Protein AF-A0A2J6PZ88-F1 (afdb_monomer_lite)

pLDDT: mean 83.26, std 10.57, range [48.91, 95.25]

Structure (mmCIF, N/CA/C/O backbone):
data_AF-A0A2J6PZ88-F1
#
_entry.id   AF-A0A2J6PZ88-F1
#
loop_
_atom_site.group_PDB
_atom_site.id
_atom_site.type_symbol
_atom_site.label_atom_id
_atom_site.label_alt_id
_atom_site.label_comp_id
_atom_site.label_asym_id
_atom_site.label_entity_id
_atom_site.label_seq_id
_atom_site.pdbx_PDB_ins_code
_atom_site.Cartn_x
_atom_site.Cartn_y
_atom_site.Cartn_z
_atom_site.occupancy
_atom_site.B_iso_or_equiv
_atom_site.auth_seq_id
_atom_site.auth_comp_id
_atom_site.auth_asym_id
_atom_site.auth_atom_id
_atom_site.pdbx_PDB_model_num
ATOM 1 N N . MET A 1 1 ? -0.403 0.196 -19.670 1.00 48.91 1 MET A N 1
ATOM 2 C CA . MET A 1 1 ? -0.946 1.441 -19.095 1.00 48.91 1 MET A CA 1
ATOM 3 C C . MET A 1 1 ? -2.065 1.059 -18.144 1.00 48.91 1 MET A C 1
ATOM 5 O O . MET A 1 1 ? -3.106 0.612 -18.608 1.00 48.91 1 MET A O 1
ATOM 9 N N . LEU A 1 2 ? -1.849 1.175 -16.835 1.00 54.94 2 LEU A N 1
ATOM 10 C CA . LEU A 1 2 ? -2.964 1.182 -15.885 1.00 54.94 2 LEU A CA 1
ATOM 11 C C . LEU A 1 2 ? -3.519 2.606 -15.798 1.00 54.94 2 LEU A C 1
ATOM 13 O O . LEU A 1 2 ? -2.727 3.541 -15.636 1.00 54.94 2 LEU A O 1
ATOM 17 N N . PRO A 1 3 ? -4.843 2.808 -15.878 1.00 62.47 3 PRO A N 1
ATOM 18 C CA . PRO A 1 3 ? -5.421 4.119 -15.652 1.00 62.47 3 PRO A CA 1
ATOM 19 C C . PRO A 1 3 ? -5.170 4.548 -14.203 1.00 62.47 3 PRO A C 1
ATOM 21 O O . PRO A 1 3 ? -5.375 3.771 -13.271 1.00 62.47 3 PRO A O 1
ATOM 24 N N . ARG A 1 4 ? -4.789 5.815 -14.002 1.00 66.88 4 ARG A N 1
ATOM 25 C CA . ARG A 1 4 ? -4.600 6.442 -12.677 1.00 66.88 4 ARG A CA 1
ATOM 26 C C . ARG A 1 4 ? -5.771 6.205 -11.705 1.00 66.88 4 ARG A C 1
ATOM 28 O O . ARG A 1 4 ? -5.559 6.177 -10.500 1.00 66.88 4 ARG A O 1
ATOM 35 N N . GLY A 1 5 ? -6.982 5.970 -12.219 1.00 70.19 5 GLY A N 1
ATOM 36 C CA . GLY A 1 5 ? -8.155 5.621 -11.413 1.00 70.19 5 GLY A CA 1
ATOM 37 C C . GLY A 1 5 ? -8.017 4.317 -10.614 1.00 70.19 5 GLY A C 1
ATOM 38 O O . GLY A 1 5 ? -8.520 4.248 -9.500 1.00 70.19 5 GLY A O 1
ATOM 39 N N . CYS A 1 6 ? -7.288 3.313 -11.117 1.00 82.56 6 CYS A N 1
ATOM 40 C CA . CYS A 1 6 ? -7.048 2.074 -10.367 1.00 82.56 6 CYS A CA 1
ATOM 41 C C . CYS A 1 6 ? -6.165 2.320 -9.134 1.00 82.56 6 CYS A C 1
ATOM 43 O O . CYS A 1 6 ? -6.433 1.762 -8.076 1.00 82.56 6 CYS A O 1
ATOM 45 N N . GLN A 1 7 ? -5.165 3.204 -9.244 1.00 85.25 7 GLN A N 1
ATOM 46 C CA . GLN A 1 7 ? -4.293 3.562 -8.119 1.00 85.25 7 GLN A CA 1
ATOM 47 C C . GLN A 1 7 ? -5.072 4.267 -7.002 1.00 85.25 7 GLN A C 1
ATOM 49 O O . GLN A 1 7 ? -4.891 3.921 -5.844 1.00 85.25 7 GLN A O 1
ATOM 54 N N . ALA A 1 8 ? -6.001 5.169 -7.337 1.00 87.94 8 ALA A N 1
ATOM 55 C CA . ALA A 1 8 ? -6.827 5.844 -6.331 1.00 87.94 8 ALA A CA 1
ATOM 56 C C . ALA A 1 8 ? -7.740 4.871 -5.554 1.00 87.94 8 ALA A C 1
ATOM 58 O O . ALA A 1 8 ? -7.979 5.053 -4.359 1.00 87.94 8 ALA A O 1
ATOM 59 N N . ILE A 1 9 ? -8.240 3.821 -6.218 1.00 90.62 9 ILE A N 1
ATOM 60 C CA . ILE A 1 9 ? -9.008 2.755 -5.555 1.00 90.62 9 ILE A CA 1
ATOM 61 C C . ILE A 1 9 ? -8.096 1.943 -4.623 1.00 90.62 9 ILE A C 1
ATOM 63 O O . ILE A 1 9 ? -8.478 1.697 -3.481 1.00 90.62 9 ILE A O 1
ATOM 67 N N . GLU A 1 10 ? -6.890 1.574 -5.077 1.00 91.31 10 GLU A N 1
ATOM 68 C CA . GLU A 1 10 ? -5.878 0.916 -4.233 1.00 91.31 10 GLU A CA 1
ATOM 69 C C . GLU A 1 10 ? -5.543 1.777 -2.996 1.00 91.31 10 GLU A C 1
ATOM 71 O O . GLU A 1 10 ? -5.552 1.271 -1.874 1.00 91.31 10 GLU A O 1
ATOM 76 N N . ASP A 1 11 ? -5.311 3.082 -3.178 1.00 92.88 11 ASP A N 1
ATOM 77 C CA . ASP A 1 11 ? -5.011 4.030 -2.097 1.00 92.88 11 ASP A CA 1
ATOM 78 C C . ASP A 1 11 ? -6.154 4.108 -1.077 1.00 92.88 11 ASP A C 1
ATOM 80 O O . ASP A 1 11 ? -5.913 4.053 0.127 1.00 92.88 11 ASP A O 1
ATOM 84 N N . SER A 1 12 ? -7.404 4.179 -1.544 1.00 92.94 12 SER A N 1
ATOM 85 C CA . SER A 1 12 ? -8.577 4.264 -0.663 1.00 92.94 12 SER A CA 1
ATOM 86 C C . SER A 1 12 ? -8.694 3.034 0.241 1.00 92.94 12 SER A C 1
ATOM 88 O O . SER A 1 12 ? -8.900 3.169 1.445 1.00 92.94 12 SER A O 1
ATOM 90 N N . VAL A 1 13 ? -8.506 1.836 -0.323 1.00 94.19 13 VAL A N 1
ATOM 91 C CA . VAL A 1 13 ? -8.558 0.577 0.438 1.00 94.19 13 VAL A CA 1
ATOM 92 C C . VAL A 1 13 ? -7.408 0.496 1.440 1.00 94.19 13 VAL A C 1
ATOM 94 O O . VAL A 1 13 ? -7.630 0.162 2.603 1.00 94.19 13 VAL A O 1
ATOM 97 N N . ALA A 1 14 ? -6.183 0.816 1.016 1.00 95.25 14 ALA A N 1
ATOM 98 C CA . ALA A 1 14 ? -5.019 0.784 1.896 1.00 95.25 14 ALA A CA 1
ATOM 99 C C . ALA A 1 14 ? -5.158 1.761 3.071 1.00 95.25 14 ALA A C 1
ATOM 101 O O . ALA A 1 14 ? -4.803 1.419 4.201 1.00 95.25 14 ALA A O 1
ATOM 102 N N . LEU A 1 15 ? -5.695 2.957 2.813 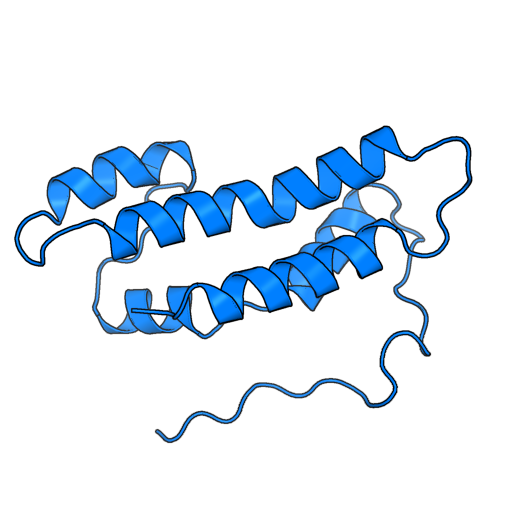1.00 94.88 15 LEU A N 1
ATOM 103 C CA . LEU A 1 15 ? -5.940 3.963 3.839 1.00 94.88 15 LEU A CA 1
ATOM 104 C C . LEU A 1 15 ? -7.014 3.499 4.828 1.00 94.88 15 LEU A C 1
ATOM 106 O O . LEU A 1 15 ? -6.805 3.589 6.033 1.00 94.88 15 LEU A O 1
ATOM 110 N N . GLU A 1 16 ? -8.133 2.951 4.349 1.00 94.31 16 GLU A N 1
ATOM 111 C CA . GLU A 1 16 ? -9.191 2.439 5.228 1.00 94.31 16 GLU A CA 1
ATOM 112 C C . GLU A 1 16 ? -8.670 1.312 6.135 1.00 94.31 16 GLU A C 1
ATOM 114 O O . GLU A 1 16 ? -8.917 1.322 7.343 1.00 94.31 16 GLU A O 1
ATOM 119 N N . ILE A 1 17 ? -7.867 0.389 5.587 1.00 94.94 17 ILE A N 1
ATOM 120 C CA . ILE A 1 17 ? -7.200 -0.660 6.372 1.00 94.94 17 ILE A CA 1
ATOM 121 C C . ILE A 1 17 ? -6.282 -0.042 7.435 1.00 94.94 17 ILE A C 1
ATOM 123 O O . ILE A 1 17 ? -6.357 -0.427 8.602 1.00 94.94 17 ILE A O 1
ATOM 127 N N . ALA A 1 18 ? -5.445 0.931 7.065 1.00 93.44 18 ALA A N 1
ATOM 128 C CA . ALA A 1 18 ? -4.516 1.575 7.993 1.00 93.44 18 ALA A CA 1
ATOM 129 C C . ALA A 1 18 ? -5.234 2.291 9.150 1.00 93.44 18 ALA A C 1
ATOM 131 O O . ALA A 1 18 ? -4.752 2.284 10.281 1.00 93.44 18 ALA A O 1
ATOM 132 N N . LEU A 1 19 ? -6.407 2.869 8.887 1.00 92.44 19 LEU A N 1
ATOM 133 C CA . LEU A 1 19 ? -7.209 3.587 9.880 1.00 92.44 19 LEU A CA 1
ATOM 134 C C . LEU A 1 19 ? -8.166 2.676 10.666 1.00 92.44 19 LEU A C 1
ATOM 136 O O . LEU A 1 19 ? -8.912 3.143 11.530 1.00 92.44 19 LEU A O 1
ATOM 140 N N . THR A 1 20 ? -8.172 1.370 10.394 1.00 93.19 20 THR A N 1
ATOM 141 C CA . THR A 1 20 ? -9.101 0.453 11.054 1.00 93.19 20 THR A CA 1
ATOM 142 C C . THR A 1 20 ? -8.750 0.284 12.534 1.00 93.19 20 THR A C 1
ATOM 144 O O . THR A 1 20 ? -7.616 -0.051 12.877 1.00 93.19 20 THR A O 1
ATOM 147 N N . ASN A 1 21 ? -9.747 0.453 13.411 1.00 87.25 21 ASN A N 1
ATOM 148 C CA . ASN A 1 21 ? -9.602 0.420 14.875 1.00 87.25 21 ASN A CA 1
ATOM 149 C C . ASN A 1 21 ? -8.577 1.437 15.413 1.00 87.25 21 ASN A C 1
ATOM 151 O O . ASN A 1 21 ? -7.930 1.190 16.430 1.00 87.25 21 ASN A O 1
ATOM 155 N N . LEU A 1 22 ? -8.409 2.565 14.716 1.00 84.00 22 LEU A N 1
ATOM 156 C CA . LEU A 1 22 ? -7.474 3.607 15.111 1.00 84.00 22 LEU A CA 1
ATOM 157 C C . LEU A 1 22 ? -7.881 4.253 16.439 1.00 84.00 22 LEU A C 1
ATOM 159 O O . LEU A 1 22 ? -8.981 4.794 16.564 1.00 84.00 22 LEU A O 1
ATOM 163 N N . SER A 1 23 ? -6.963 4.249 17.407 1.00 77.50 23 SER A N 1
ATOM 164 C CA . SER A 1 23 ? -7.071 5.126 18.570 1.00 77.50 23 SER A CA 1
ATOM 165 C C . SER A 1 23 ? -6.821 6.579 18.136 1.00 77.50 23 SER A C 1
ATOM 167 O O . SER A 1 23 ? -5.867 6.823 17.393 1.00 77.50 23 SER A O 1
ATOM 169 N N . PRO A 1 24 ? -7.588 7.570 18.630 1.00 69.38 24 PRO A N 1
ATOM 170 C CA . PRO A 1 24 ? -7.368 8.992 18.337 1.00 69.38 24 PRO A CA 1
ATOM 171 C C . PRO A 1 24 ? -5.953 9.514 18.643 1.00 69.38 24 PRO A C 1
ATOM 173 O O . PRO A 1 24 ? -5.599 10.607 18.211 1.00 69.38 24 PRO A O 1
ATOM 176 N N . THR A 1 25 ? -5.154 8.761 19.399 1.00 62.94 25 THR A N 1
ATOM 177 C CA . THR A 1 25 ? -3.810 9.135 19.855 1.00 62.94 25 THR A CA 1
ATOM 178 C C . THR A 1 25 ? -2.672 8.669 18.941 1.00 62.94 25 THR A C 1
ATOM 180 O O . THR A 1 25 ? -1.537 9.058 19.184 1.00 62.94 25 THR A O 1
ATOM 183 N N . GLU A 1 26 ? -2.934 7.858 17.907 1.00 70.00 26 GLU A N 1
ATOM 184 C CA . GLU A 1 26 ? -1.884 7.203 17.095 1.00 70.00 26 GLU A CA 1
ATOM 185 C C . GLU A 1 26 ? -2.028 7.388 15.561 1.00 70.00 26 GLU A C 1
ATOM 187 O O . GLU A 1 26 ? -1.777 6.446 14.803 1.00 70.00 26 GLU A O 1
ATOM 192 N N . PRO A 1 27 ? -2.445 8.559 15.031 1.00 82.12 27 PRO A N 1
ATOM 193 C CA . PRO A 1 27 ? -2.664 8.697 13.589 1.00 82.12 27 PRO A CA 1
ATOM 194 C C . PRO A 1 27 ? -1.367 8.648 12.766 1.00 82.12 27 PRO A C 1
ATOM 196 O O . PRO A 1 27 ? -1.385 8.195 11.623 1.00 82.12 27 PRO A O 1
ATOM 199 N N . GLU A 1 28 ? -0.241 9.099 13.319 1.00 89.38 28 GLU A N 1
ATOM 200 C CA . GLU A 1 28 ? 0.986 9.320 12.548 1.00 89.38 28 GLU A CA 1
ATOM 201 C C . GLU A 1 28 ? 1.618 8.016 12.04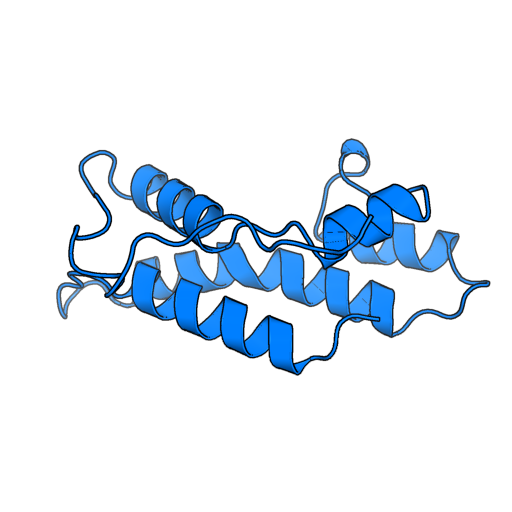2 1.00 89.38 28 GLU A C 1
ATOM 203 O O . GLU A 1 28 ? 1.865 7.880 10.845 1.00 89.38 28 GLU A O 1
ATOM 208 N N . GLU A 1 29 ? 1.798 7.017 12.909 1.00 89.12 29 GLU A N 1
ATOM 209 C CA . GLU A 1 29 ? 2.396 5.729 12.524 1.00 89.12 29 GLU A CA 1
ATOM 210 C C . GLU A 1 29 ? 1.557 4.993 11.471 1.00 89.12 29 GLU A C 1
ATOM 212 O O . GLU A 1 29 ? 2.084 4.336 10.571 1.00 89.12 29 GLU A O 1
ATOM 217 N N . ARG A 1 30 ? 0.230 5.134 11.539 1.00 90.94 30 ARG A N 1
ATOM 218 C CA . ARG A 1 30 ? -0.704 4.507 10.596 1.00 90.94 30 ARG A CA 1
ATOM 219 C C . ARG A 1 30 ? -0.695 5.203 9.240 1.00 90.94 30 ARG A C 1
ATOM 221 O O . ARG A 1 30 ? -0.749 4.526 8.213 1.00 90.94 30 ARG A O 1
ATOM 228 N N . LEU A 1 31 ? -0.566 6.529 9.217 1.00 93.00 31 LEU A N 1
ATOM 229 C CA . LEU A 1 31 ? -0.386 7.289 7.979 1.00 93.00 31 LEU A CA 1
ATOM 230 C C . LEU A 1 31 ? 0.974 7.003 7.333 1.00 93.00 31 LEU A C 1
ATOM 232 O O . LEU A 1 31 ? 1.035 6.803 6.121 1.00 93.00 31 LEU A O 1
ATOM 236 N N . GLN A 1 32 ? 2.043 6.892 8.125 1.00 92.00 32 GLN A N 1
ATOM 237 C CA . GLN A 1 32 ? 3.358 6.478 7.627 1.00 92.00 32 GLN A CA 1
ATOM 238 C C . GLN A 1 32 ? 3.326 5.049 7.069 1.00 92.00 32 GLN A C 1
ATOM 240 O O . GLN A 1 32 ? 3.926 4.771 6.032 1.00 92.00 32 GLN A O 1
ATOM 245 N N . LEU A 1 33 ? 2.600 4.133 7.716 1.00 91.50 33 LEU A N 1
ATOM 246 C CA . LEU A 1 33 ? 2.383 2.780 7.206 1.00 91.50 33 LEU A CA 1
ATOM 247 C C . LEU A 1 33 ? 1.664 2.803 5.856 1.00 91.50 33 LEU A C 1
ATOM 249 O O . LEU A 1 33 ? 2.132 2.164 4.913 1.00 91.50 33 LEU A O 1
ATOM 253 N N . PHE A 1 34 ? 0.564 3.554 5.748 1.00 93.88 34 PHE A N 1
ATOM 254 C CA . PHE A 1 34 ? -0.147 3.751 4.485 1.00 93.88 34 PHE A CA 1
ATOM 255 C C . PHE A 1 34 ? 0.793 4.276 3.391 1.00 93.88 34 PHE A C 1
ATOM 257 O O . PHE A 1 34 ? 0.865 3.693 2.305 1.00 93.88 34 PHE A O 1
ATOM 264 N N . GLU A 1 35 ? 1.563 5.325 3.692 1.00 92.81 35 GLU A N 1
ATOM 265 C CA . GLU A 1 35 ? 2.527 5.897 2.757 1.00 92.81 35 GLU A CA 1
ATOM 266 C C . GLU A 1 35 ? 3.564 4.853 2.324 1.00 92.81 35 GLU A C 1
ATOM 268 O O . GLU A 1 35 ? 3.819 4.698 1.134 1.00 92.81 35 GLU A O 1
ATOM 273 N N . ASN A 1 36 ? 4.113 4.071 3.253 1.00 90.12 36 ASN A N 1
ATOM 274 C CA . ASN A 1 36 ? 5.101 3.039 2.940 1.00 90.12 36 ASN A CA 1
ATOM 275 C C . ASN A 1 36 ? 4.539 1.919 2.051 1.00 90.12 36 ASN A C 1
ATOM 277 O O . ASN A 1 36 ? 5.257 1.416 1.186 1.00 90.12 36 ASN A O 1
ATOM 281 N N . VAL A 1 37 ? 3.265 1.549 2.220 1.00 90.88 37 VAL A N 1
ATOM 282 C CA . VAL A 1 37 ? 2.600 0.551 1.366 1.00 90.88 37 VAL A CA 1
ATOM 283 C C . VAL A 1 37 ? 2.376 1.094 -0.050 1.00 90.88 37 VAL A C 1
ATOM 285 O O . VAL A 1 37 ? 2.534 0.363 -1.028 1.00 90.88 37 VAL A O 1
ATOM 288 N N . ARG A 1 38 ? 2.010 2.373 -0.188 1.00 92.81 38 ARG A N 1
ATOM 289 C CA . ARG A 1 38 ? 1.504 2.921 -1.457 1.00 92.81 38 ARG A CA 1
ATOM 290 C C . ARG A 1 38 ? 2.520 3.725 -2.257 1.00 92.81 38 ARG A C 1
ATOM 292 O O . ARG A 1 38 ? 2.550 3.590 -3.480 1.00 92.81 38 ARG A O 1
ATOM 299 N N . ARG A 1 39 ? 3.395 4.490 -1.600 1.00 88.25 39 ARG A N 1
ATOM 300 C CA . ARG A 1 39 ? 4.383 5.377 -2.240 1.00 88.25 39 ARG A CA 1
ATOM 301 C C . ARG A 1 39 ? 5.275 4.614 -3.208 1.00 88.25 39 ARG A C 1
ATOM 303 O O . ARG A 1 39 ? 5.353 4.975 -4.374 1.00 88.25 39 ARG A O 1
ATOM 310 N N . THR A 1 40 ? 5.879 3.517 -2.755 1.00 84.75 40 THR A N 1
ATOM 311 C CA . THR A 1 40 ? 6.788 2.700 -3.570 1.00 84.75 40 THR A CA 1
ATOM 312 C C . THR A 1 40 ? 6.126 2.229 -4.864 1.00 84.75 40 THR A C 1
ATOM 314 O O . THR A 1 40 ? 6.669 2.426 -5.951 1.00 84.75 40 THR A O 1
ATOM 317 N N . ARG A 1 41 ? 4.918 1.661 -4.771 1.00 84.19 41 ARG A N 1
ATOM 318 C CA . ARG A 1 41 ? 4.179 1.164 -5.936 1.00 84.19 41 ARG A CA 1
ATOM 319 C C . ARG A 1 41 ? 3.724 2.299 -6.850 1.00 84.19 41 ARG A C 1
ATOM 321 O O . ARG A 1 41 ? 3.943 2.218 -8.057 1.00 84.19 41 ARG A O 1
ATOM 328 N N . ALA A 1 42 ? 3.136 3.357 -6.296 1.00 84.75 42 ALA A N 1
ATOM 329 C CA . ALA A 1 42 ? 2.648 4.495 -7.069 1.00 84.75 42 ALA A CA 1
ATOM 330 C C . ALA A 1 42 ? 3.784 5.194 -7.837 1.00 84.75 42 ALA A C 1
ATOM 332 O O . ALA A 1 42 ? 3.630 5.505 -9.020 1.00 84.75 42 ALA A O 1
ATOM 333 N N . SER A 1 43 ? 4.950 5.371 -7.208 1.00 85.50 43 SER A N 1
ATOM 334 C CA . SER A 1 43 ? 6.130 5.965 -7.841 1.00 85.50 43 SER A CA 1
ATOM 335 C C . SER A 1 43 ? 6.653 5.121 -9.004 1.00 85.50 43 SER A C 1
ATOM 337 O O . SER A 1 43 ? 6.883 5.654 -10.090 1.00 85.50 43 SER A O 1
ATOM 339 N N . VAL A 1 44 ? 6.782 3.803 -8.826 1.00 84.81 44 VAL A N 1
ATOM 340 C CA . VAL A 1 44 ? 7.219 2.896 -9.902 1.00 84.81 44 VAL A CA 1
ATOM 341 C C . VAL A 1 44 ? 6.209 2.879 -11.051 1.00 84.81 44 VAL A C 1
ATOM 343 O O . VAL A 1 44 ? 6.582 3.001 -12.217 1.00 84.81 44 VAL A O 1
ATOM 346 N N . MET A 1 45 ? 4.918 2.813 -10.728 1.00 82.94 45 MET A N 1
ATOM 347 C CA . MET A 1 45 ? 3.824 2.883 -11.697 1.00 82.94 45 MET A CA 1
ATOM 348 C C . MET A 1 45 ? 3.845 4.178 -12.515 1.00 82.94 45 MET A C 1
ATOM 350 O O . MET A 1 45 ? 3.618 4.159 -13.727 1.00 82.94 45 MET A O 1
ATOM 354 N N . GLN A 1 46 ? 4.142 5.308 -11.875 1.00 82.88 46 GLN A N 1
ATOM 355 C CA . GLN A 1 46 ? 4.288 6.590 -12.552 1.00 82.88 46 GLN A CA 1
ATOM 356 C C . GLN A 1 46 ? 5.505 6.607 -13.485 1.00 82.88 46 GLN A C 1
ATOM 358 O O . GLN A 1 46 ? 5.381 7.060 -14.622 1.00 82.88 46 GLN A O 1
ATOM 363 N N . ILE A 1 47 ? 6.652 6.082 -13.044 1.00 84.06 47 ILE A N 1
ATOM 364 C CA . ILE A 1 47 ? 7.856 5.962 -13.881 1.00 84.06 47 ILE A CA 1
ATOM 365 C C . ILE A 1 47 ? 7.556 5.118 -15.125 1.00 84.06 47 ILE A C 1
ATOM 367 O O . ILE A 1 47 ? 7.870 5.536 -16.239 1.00 84.06 47 ILE A O 1
ATOM 371 N N . PHE A 1 48 ? 6.886 3.975 -14.959 1.00 79.69 48 PHE A N 1
ATOM 372 C CA . PHE A 1 48 ? 6.525 3.091 -16.071 1.00 79.69 48 PHE A CA 1
ATOM 373 C C . PHE A 1 48 ? 5.541 3.735 -17.047 1.00 79.69 48 PHE A C 1
ATOM 375 O O . PHE A 1 48 ? 5.680 3.565 -18.254 1.00 79.69 48 PHE A O 1
ATOM 382 N N . ASN A 1 49 ? 4.561 4.493 -16.550 1.00 74.75 49 ASN A N 1
ATOM 383 C CA . ASN A 1 49 ? 3.584 5.170 -17.403 1.00 74.75 49 ASN A CA 1
ATOM 384 C C . ASN A 1 49 ? 4.166 6.378 -18.157 1.00 74.75 49 ASN A C 1
ATOM 386 O O . ASN A 1 49 ? 3.623 6.752 -19.195 1.00 74.75 49 ASN A O 1
ATOM 390 N N . ASN A 1 50 ? 5.235 6.993 -17.644 1.00 75.88 50 ASN A N 1
ATOM 391 C CA . ASN A 1 50 ? 5.855 8.175 -18.247 1.00 75.88 50 ASN A CA 1
ATOM 392 C C . ASN A 1 50 ? 6.926 7.844 -19.294 1.00 75.88 50 ASN A C 1
ATOM 394 O O . ASN A 1 50 ? 7.378 8.740 -20.007 1.00 75.88 50 ASN A O 1
ATOM 398 N N . ALA A 1 51 ? 7.368 6.592 -19.378 1.00 71.56 51 ALA A N 1
ATOM 399 C CA . ALA A 1 51 ? 8.459 6.213 -20.257 1.00 71.56 51 ALA A CA 1
ATOM 400 C C . ALA A 1 51 ? 7.979 5.760 -21.644 1.00 71.56 51 ALA A C 1
ATOM 402 O O . ALA A 1 51 ? 7.001 5.024 -21.781 1.00 71.56 51 ALA A O 1
ATOM 403 N N . GLY A 1 52 ? 8.708 6.186 -22.679 1.00 62.72 52 GLY A N 1
ATOM 404 C CA . GLY A 1 52 ? 8.568 5.658 -24.037 1.00 62.72 52 GLY A CA 1
ATOM 405 C C . GLY A 1 52 ? 9.075 4.216 -24.142 1.00 62.72 52 GLY A C 1
ATOM 406 O O . GLY A 1 52 ? 9.897 3.777 -23.334 1.00 62.72 52 GLY A O 1
ATOM 407 N N . GLN A 1 53 ? 8.596 3.470 -25.145 1.00 59.78 53 GLN A N 1
ATOM 408 C CA . GLN A 1 53 ? 8.972 2.060 -25.366 1.00 59.78 53 GLN A CA 1
ATOM 409 C C . GLN A 1 53 ? 10.485 1.858 -25.591 1.00 59.78 53 GLN A C 1
ATOM 411 O O . GLN A 1 53 ? 11.009 0.771 -25.365 1.00 59.78 53 GLN A O 1
ATOM 416 N N . ASP A 1 54 ? 11.192 2.911 -25.992 1.00 65.06 54 ASP A N 1
ATOM 417 C CA . ASP A 1 54 ? 12.627 2.983 -26.263 1.00 65.06 54 ASP A CA 1
ATOM 418 C C . ASP A 1 54 ? 13.491 3.320 -25.027 1.00 65.06 54 ASP A C 1
ATOM 420 O O . ASP A 1 54 ? 14.717 3.277 -25.097 1.00 65.06 54 ASP A O 1
ATOM 424 N N . GLN A 1 55 ? 12.888 3.613 -23.867 1.00 70.75 55 GLN A N 1
ATOM 425 C CA . GLN A 1 55 ? 13.596 4.128 -22.680 1.00 70.75 55 GLN A CA 1
ATOM 426 C C . GLN A 1 55 ? 13.818 3.090 -21.565 1.00 70.75 55 GLN A C 1
ATOM 428 O O . GLN A 1 55 ? 13.995 3.450 -20.399 1.00 70.75 55 GLN A O 1
ATOM 433 N N . ALA A 1 56 ? 13.856 1.797 -21.898 1.00 70.12 56 ALA A N 1
ATOM 434 C CA . ALA A 1 56 ? 13.912 0.700 -20.923 1.00 70.12 56 ALA A CA 1
ATOM 435 C C . ALA A 1 56 ? 15.049 0.821 -19.882 1.00 70.12 56 ALA A C 1
ATOM 437 O O . ALA A 1 56 ? 14.832 0.570 -18.697 1.00 70.12 56 ALA A O 1
ATOM 438 N N . GLN A 1 57 ? 16.249 1.251 -20.285 1.00 72.81 57 GLN A N 1
ATOM 439 C CA . GLN A 1 57 ? 17.377 1.425 -19.356 1.00 72.81 57 GLN A CA 1
ATOM 440 C C . GLN A 1 57 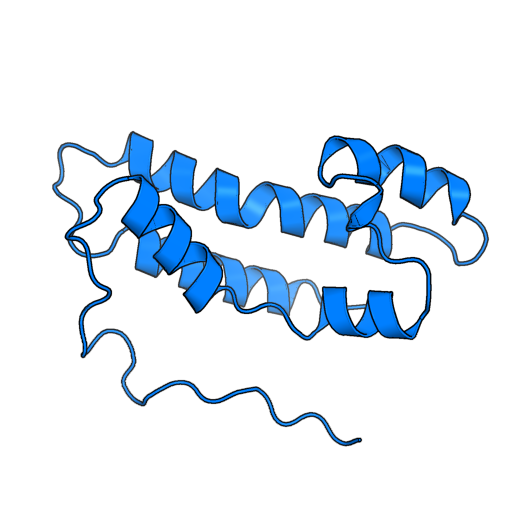? 17.173 2.589 -18.374 1.00 72.81 57 GLN A C 1
ATOM 442 O O . GLN A 1 57 ? 17.563 2.497 -17.210 1.00 72.81 57 GLN A O 1
ATOM 447 N N . LYS A 1 58 ? 16.528 3.674 -18.818 1.00 77.50 58 LYS A N 1
ATOM 448 C CA . LYS A 1 58 ? 16.201 4.824 -17.966 1.00 77.50 58 LYS A CA 1
ATOM 449 C C . LYS A 1 58 ? 15.145 4.446 -16.928 1.00 77.50 58 LYS A C 1
ATOM 451 O O . LYS A 1 58 ? 15.315 4.753 -15.754 1.00 77.50 58 LYS A O 1
ATOM 456 N N . ILE A 1 59 ? 14.127 3.690 -17.346 1.00 76.44 59 ILE A N 1
ATOM 457 C CA . ILE A 1 59 ? 13.101 3.134 -16.454 1.00 76.44 59 ILE A CA 1
ATOM 458 C C . ILE A 1 59 ? 13.732 2.317 -15.327 1.00 76.44 59 ILE A C 1
ATOM 460 O O . ILE A 1 59 ? 13.383 2.506 -14.166 1.00 76.44 59 ILE A O 1
ATOM 464 N N . GLN A 1 60 ? 14.659 1.414 -15.662 1.00 78.12 60 GLN A N 1
ATOM 465 C CA . GLN A 1 60 ? 15.304 0.554 -14.667 1.00 78.12 60 GLN A CA 1
ATOM 466 C C . GLN A 1 60 ? 16.086 1.369 -13.639 1.00 78.12 60 GLN A C 1
ATOM 468 O O . GLN A 1 60 ? 15.975 1.104 -12.445 1.00 78.12 60 GLN A O 1
ATOM 473 N N . LYS A 1 61 ? 16.837 2.379 -14.091 1.00 82.50 61 LYS A N 1
ATOM 474 C CA . LYS A 1 61 ? 17.590 3.268 -13.203 1.00 82.50 61 LYS A CA 1
ATOM 475 C C . LYS A 1 61 ? 16.667 4.055 -12.273 1.00 82.50 61 LYS A C 1
ATOM 477 O O . LYS A 1 61 ? 16.917 4.098 -11.072 1.00 82.50 61 LYS A O 1
ATOM 482 N N . ASP A 1 62 ? 15.603 4.642 -12.814 1.00 84.19 62 ASP A N 1
ATOM 483 C CA . ASP A 1 62 ? 14.691 5.479 -12.037 1.00 84.19 62 ASP A CA 1
ATOM 484 C C . ASP A 1 62 ? 13.844 4.636 -11.071 1.00 84.19 62 ASP A C 1
ATOM 486 O O . ASP A 1 62 ? 13.617 5.048 -9.939 1.00 84.19 62 ASP A O 1
ATOM 490 N N . ALA A 1 63 ? 13.404 3.437 -11.458 1.00 84.06 63 ALA A N 1
ATOM 491 C CA . ALA A 1 63 ? 12.609 2.566 -10.590 1.00 84.06 63 ALA A CA 1
ATOM 492 C C . ALA A 1 63 ? 13.447 1.855 -9.507 1.00 84.06 63 ALA A C 1
ATOM 494 O O . ALA A 1 63 ? 12.903 1.490 -8.463 1.00 84.06 63 ALA A O 1
ATOM 495 N N . ALA A 1 64 ? 14.763 1.700 -9.706 1.00 85.19 64 ALA A N 1
ATOM 496 C CA . ALA A 1 64 ? 15.662 1.049 -8.745 1.00 85.19 64 ALA A CA 1
ATOM 497 C C . ALA A 1 64 ? 15.764 1.777 -7.391 1.00 85.19 64 ALA A C 1
ATOM 499 O O . ALA A 1 64 ? 16.172 1.174 -6.403 1.00 85.19 64 ALA A O 1
ATOM 500 N N . GLN A 1 65 ? 15.372 3.056 -7.320 1.00 86.44 65 GLN A N 1
ATOM 501 C CA . GLN A 1 65 ? 15.300 3.793 -6.050 1.00 86.44 65 GLN A CA 1
ATOM 502 C C . GLN A 1 65 ? 14.124 3.346 -5.161 1.00 86.44 65 GLN A C 1
ATOM 504 O O . GLN A 1 65 ? 14.100 3.648 -3.971 1.00 86.44 65 GLN A O 1
ATOM 509 N N . PHE A 1 66 ? 13.140 2.651 -5.739 1.00 84.06 66 PHE A N 1
ATOM 510 C CA . PHE A 1 66 ? 11.905 2.249 -5.066 1.00 84.06 66 PHE A CA 1
ATOM 511 C C . PHE A 1 66 ? 11.816 0.736 -4.878 1.00 84.06 66 PHE A C 1
ATOM 513 O O . PHE A 1 66 ? 11.324 0.277 -3.849 1.00 84.06 66 PHE A O 1
ATOM 520 N N . ILE A 1 67 ? 12.284 -0.045 -5.855 1.00 84.50 67 ILE A N 1
ATOM 521 C CA . ILE A 1 67 ? 12.236 -1.508 -5.805 1.00 84.50 67 ILE A CA 1
ATOM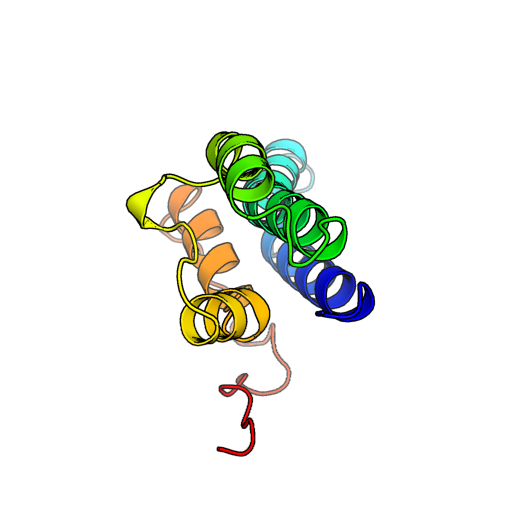 522 C C . ILE A 1 67 ? 13.597 -2.132 -6.128 1.00 84.50 67 ILE A C 1
ATOM 524 O O . ILE A 1 67 ? 14.320 -1.625 -6.989 1.00 84.50 67 ILE A O 1
ATOM 528 N N . PRO A 1 68 ? 13.955 -3.247 -5.470 1.00 84.44 68 PRO A N 1
ATOM 529 C CA . PRO A 1 68 ? 15.209 -3.938 -5.729 1.00 84.44 68 PRO A CA 1
ATOM 530 C C . PRO A 1 68 ? 15.221 -4.560 -7.136 1.00 84.44 68 PRO A C 1
ATOM 532 O O . PRO A 1 68 ? 14.175 -4.921 -7.691 1.00 84.44 68 PRO A O 1
ATOM 535 N N . ALA A 1 69 ? 16.414 -4.688 -7.723 1.00 80.62 69 ALA A N 1
ATOM 536 C CA . ALA A 1 69 ? 16.608 -5.080 -9.124 1.00 80.62 69 ALA A CA 1
ATOM 537 C C . ALA A 1 69 ? 16.045 -6.475 -9.459 1.00 80.62 69 ALA A C 1
ATOM 539 O O . ALA A 1 69 ? 15.681 -6.749 -10.606 1.00 80.62 69 ALA A O 1
ATOM 540 N N . GLU A 1 70 ? 15.948 -7.352 -8.463 1.00 82.06 70 GLU A N 1
ATOM 541 C CA . GLU A 1 70 ? 15.395 -8.703 -8.557 1.00 82.06 70 GLU A CA 1
ATOM 542 C C . GLU A 1 70 ? 13.880 -8.685 -8.786 1.00 82.06 70 GLU A C 1
ATOM 544 O O . GLU A 1 70 ? 13.347 -9.552 -9.473 1.00 82.06 70 GLU A O 1
ATOM 549 N N . THR A 1 71 ? 13.196 -7.672 -8.250 1.00 81.81 71 THR A N 1
ATOM 550 C CA . THR A 1 71 ? 11.739 -7.492 -8.381 1.00 81.81 71 THR A CA 1
ATOM 551 C C . THR A 1 71 ? 11.348 -6.621 -9.573 1.00 81.81 71 THR A C 1
ATOM 553 O O . THR A 1 71 ? 10.165 -6.473 -9.877 1.00 81.81 71 THR A O 1
ATOM 556 N N . MET A 1 72 ? 12.338 -6.055 -10.272 1.00 84.25 72 MET A N 1
ATOM 557 C CA . MET A 1 72 ? 12.124 -5.218 -11.446 1.00 84.25 72 MET A CA 1
ATOM 558 C C . MET A 1 72 ? 11.477 -6.031 -12.579 1.00 84.25 72 MET A C 1
ATOM 560 O O . MET A 1 72 ? 12.028 -7.062 -12.983 1.00 84.25 72 MET A O 1
ATOM 564 N N . PRO A 1 73 ? 10.355 -5.576 -13.160 1.00 82.75 73 PRO A N 1
ATOM 565 C CA . PRO A 1 73 ? 9.790 -6.202 -14.347 1.00 82.75 73 PRO A CA 1
ATOM 566 C C . PRO A 1 73 ? 10.754 -6.119 -15.540 1.00 82.75 73 PRO A C 1
ATOM 568 O O . PRO A 1 73 ? 11.278 -5.053 -15.859 1.00 82.75 73 PRO A O 1
ATOM 571 N N . LYS A 1 74 ? 10.994 -7.256 -16.208 1.00 82.19 74 LYS A N 1
ATOM 572 C CA . LYS A 1 74 ? 11.927 -7.367 -17.353 1.00 82.19 74 LYS A CA 1
ATOM 573 C C . LYS A 1 74 ? 11.257 -7.815 -18.649 1.00 82.19 74 LYS A C 1
ATOM 575 O O . LYS A 1 74 ? 11.798 -7.588 -19.724 1.00 82.19 74 LYS A O 1
ATOM 580 N N . THR A 1 75 ? 10.094 -8.452 -18.553 1.00 81.94 75 THR A N 1
ATOM 581 C CA . THR A 1 75 ? 9.329 -8.981 -19.689 1.00 81.94 75 THR A CA 1
ATOM 582 C C . THR A 1 75 ? 7.948 -8.327 -19.735 1.00 81.94 75 THR A C 1
ATOM 584 O O . THR A 1 75 ? 7.454 -7.899 -18.687 1.00 81.94 75 THR A O 1
ATOM 587 N N . PRO A 1 76 ? 7.283 -8.268 -20.904 1.00 79.06 76 PRO A N 1
ATOM 588 C CA . PRO A 1 76 ? 5.911 -7.768 -21.003 1.00 79.06 76 PRO A CA 1
ATOM 589 C C . PRO A 1 76 ? 4.943 -8.461 -20.034 1.00 79.06 76 PRO A C 1
ATOM 591 O O . PRO A 1 76 ? 4.101 -7.801 -19.434 1.00 79.06 76 PRO A O 1
ATOM 594 N N . GLU A 1 77 ? 5.112 -9.769 -19.819 1.00 82.00 77 GLU A N 1
ATOM 595 C CA . GLU A 1 77 ? 4.339 -10.536 -18.838 1.00 82.00 77 GLU A CA 1
ATOM 596 C C . GLU A 1 77 ? 4.597 -10.049 -17.405 1.00 82.00 77 GLU A C 1
ATOM 598 O O . GLU A 1 77 ? 3.650 -9.801 -16.667 1.00 82.00 77 GLU A O 1
ATOM 603 N N . ASN A 1 78 ? 5.855 -9.823 -17.012 1.00 82.00 78 ASN A N 1
ATOM 604 C CA . ASN A 1 78 ? 6.168 -9.288 -15.683 1.00 82.00 78 ASN A CA 1
ATOM 605 C C . ASN A 1 78 ? 5.607 -7.876 -15.500 1.00 82.00 78 ASN A C 1
ATOM 607 O O . ASN A 1 78 ? 5.152 -7.542 -14.410 1.00 82.00 78 ASN A O 1
ATOM 611 N N . PHE A 1 79 ? 5.614 -7.049 -16.552 1.00 79.81 79 PHE A N 1
ATOM 612 C CA . PHE A 1 79 ? 4.945 -5.752 -16.510 1.00 79.81 79 PHE A CA 1
ATOM 613 C C . PHE A 1 79 ? 3.443 -5.934 -16.323 1.00 79.81 79 PHE A C 1
ATOM 615 O O . PHE A 1 79 ? 2.868 -5.263 -15.473 1.00 79.81 79 PHE A O 1
ATOM 622 N N . PHE A 1 80 ? 2.800 -6.837 -17.063 1.00 80.88 80 PHE A N 1
ATOM 623 C CA . PHE A 1 80 ? 1.378 -7.121 -16.891 1.00 80.88 80 PHE A CA 1
ATOM 624 C C . PHE A 1 80 ? 1.066 -7.549 -15.452 1.00 80.88 80 PHE A C 1
ATOM 626 O O . PHE A 1 80 ? 0.216 -6.932 -14.817 1.00 80.88 80 PHE A O 1
ATOM 633 N N . LYS A 1 81 ? 1.814 -8.508 -14.898 1.00 82.06 81 LYS A N 1
ATOM 634 C CA . LYS A 1 81 ? 1.662 -8.952 -13.505 1.00 82.06 81 LYS A CA 1
ATOM 635 C C . LYS A 1 81 ? 1.847 -7.805 -12.519 1.00 82.06 81 LYS A C 1
ATOM 637 O O . LYS A 1 81 ? 0.973 -7.546 -11.702 1.00 82.06 81 LYS A O 1
ATOM 642 N N . TYR A 1 82 ? 2.935 -7.045 -12.653 1.00 81.50 82 TYR A N 1
ATOM 643 C CA . TYR A 1 82 ? 3.203 -5.897 -11.786 1.00 81.50 82 TYR A CA 1
ATOM 644 C C . TYR A 1 82 ? 2.069 -4.873 -11.827 1.00 81.50 82 TYR A C 1
ATOM 646 O O . TYR A 1 82 ? 1.686 -4.325 -10.799 1.00 81.50 82 TYR A O 1
ATOM 654 N N . ASN A 1 83 ? 1.506 -4.619 -13.007 1.00 79.94 83 ASN A N 1
ATOM 655 C CA . ASN A 1 83 ? 0.354 -3.747 -13.144 1.00 79.94 83 ASN A CA 1
ATOM 656 C C . ASN A 1 83 ? -0.874 -4.370 -12.443 1.00 79.94 83 ASN A C 1
ATOM 658 O O . ASN A 1 83 ? -1.378 -3.805 -11.474 1.00 79.94 83 ASN A O 1
ATOM 662 N N . PHE A 1 84 ? -1.340 -5.534 -12.890 1.00 81.19 84 PHE A N 1
ATOM 663 C CA . PHE A 1 84 ? -2.703 -6.010 -12.630 1.00 81.19 84 PHE A CA 1
ATOM 664 C C . PHE A 1 84 ? -2.861 -6.997 -11.465 1.00 81.19 84 PHE A C 1
ATOM 666 O O . PHE A 1 84 ? -3.990 -7.218 -11.031 1.00 81.19 84 PHE A O 1
ATOM 673 N N . GLU A 1 85 ? -1.779 -7.570 -10.940 1.00 83.81 85 GLU A N 1
ATOM 674 C CA . GLU A 1 85 ? -1.818 -8.591 -9.876 1.00 83.81 85 GLU A CA 1
ATOM 675 C C . GLU A 1 85 ? -1.505 -8.027 -8.480 1.00 83.81 85 GLU A C 1
ATOM 677 O O . GLU A 1 85 ? -1.125 -8.765 -7.574 1.00 83.81 85 GLU A O 1
ATOM 682 N N . CYS A 1 86 ? -1.654 -6.717 -8.271 1.00 84.88 86 CYS A N 1
ATOM 683 C CA . CYS A 1 86 ? -1.483 -6.147 -6.938 1.00 84.88 86 CYS A CA 1
ATOM 684 C C . CYS A 1 86 ? -2.595 -6.589 -5.989 1.00 84.88 86 CYS A C 1
ATOM 686 O O . CYS A 1 86 ? -3.773 -6.316 -6.221 1.00 84.88 86 CYS A O 1
ATOM 688 N N . ASP A 1 87 ? -2.190 -7.201 -4.880 1.00 89.75 87 ASP A N 1
ATOM 689 C CA . ASP A 1 87 ? -3.057 -7.502 -3.750 1.00 89.75 87 ASP A CA 1
ATOM 690 C C . ASP A 1 87 ? -2.834 -6.474 -2.636 1.00 89.75 87 ASP A C 1
ATOM 692 O O . ASP A 1 87 ? -2.179 -6.724 -1.622 1.00 89.75 87 ASP A O 1
ATOM 696 N N . VAL A 1 88 ? -3.401 -5.284 -2.841 1.00 91.31 88 VAL A N 1
ATOM 697 C CA . VAL A 1 88 ? -3.301 -4.181 -1.876 1.00 91.31 88 VAL A CA 1
ATOM 698 C C . VAL A 1 88 ? -3.845 -4.565 -0.495 1.00 91.31 88 VAL A C 1
ATOM 700 O O . VAL A 1 88 ? -3.352 -4.083 0.520 1.00 91.31 88 VAL A O 1
ATOM 703 N N . VAL A 1 89 ? -4.831 -5.465 -0.431 1.00 92.75 89 VAL A N 1
ATOM 704 C CA . VAL A 1 89 ? -5.418 -5.918 0.836 1.00 92.75 89 VAL A CA 1
ATOM 705 C C . VAL A 1 89 ? -4.400 -6.737 1.615 1.00 92.75 89 VAL A C 1
ATOM 707 O O . VAL A 1 89 ? -4.198 -6.497 2.807 1.00 92.75 89 VAL A O 1
ATOM 710 N N . GLN A 1 90 ? -3.755 -7.699 0.959 1.00 92.50 90 GLN A N 1
ATOM 711 C CA . GLN A 1 90 ? -2.740 -8.528 1.591 1.00 92.50 90 GLN A CA 1
ATOM 712 C C . GLN A 1 90 ? -1.509 -7.705 1.991 1.00 92.50 90 GLN A C 1
ATOM 714 O O . GLN A 1 90 ? -1.035 -7.855 3.119 1.00 92.50 90 GLN A O 1
ATOM 719 N N . ASP A 1 91 ? -1.044 -6.798 1.131 1.00 92.81 91 ASP A N 1
ATOM 720 C CA . ASP A 1 91 ? 0.097 -5.922 1.421 1.00 92.81 91 ASP A CA 1
ATOM 721 C C . ASP A 1 91 ? -0.172 -5.025 2.639 1.00 92.81 91 ASP A C 1
ATOM 723 O O . ASP A 1 91 ? 0.641 -4.964 3.569 1.00 92.81 91 ASP A O 1
ATOM 727 N N . SER A 1 92 ? -1.348 -4.391 2.695 1.00 94.75 92 SER A N 1
ATOM 728 C CA . SER A 1 92 ? -1.759 -3.573 3.840 1.00 94.75 92 SER A CA 1
ATOM 729 C C . SER A 1 92 ? -1.904 -4.397 5.119 1.00 94.75 92 SER A C 1
ATOM 731 O O . SER A 1 92 ? -1.455 -3.958 6.177 1.00 94.75 92 SER A O 1
ATOM 733 N N . LYS A 1 93 ? -2.470 -5.610 5.052 1.00 94.56 93 LYS A N 1
ATOM 734 C CA . LYS A 1 93 ? -2.578 -6.497 6.223 1.00 94.56 93 LYS A CA 1
ATOM 735 C C . LYS A 1 93 ? -1.211 -6.883 6.775 1.00 94.56 93 LYS A C 1
ATOM 737 O O . LYS A 1 93 ? -1.002 -6.791 7.981 1.00 94.56 93 LYS A O 1
ATOM 742 N N . LEU A 1 94 ? -0.280 -7.285 5.911 1.00 94.44 94 LEU A N 1
ATOM 743 C CA . LEU A 1 94 ? 1.078 -7.637 6.324 1.00 94.44 94 LEU A CA 1
ATOM 744 C C . LEU A 1 94 ? 1.798 -6.440 6.949 1.00 94.44 94 LEU A C 1
ATOM 746 O O . LEU A 1 94 ? 2.515 -6.605 7.933 1.00 94.44 94 LEU A O 1
ATOM 750 N N . ALA A 1 95 ? 1.600 -5.235 6.412 1.00 93.44 95 ALA A N 1
ATOM 751 C CA . ALA A 1 95 ? 2.146 -4.020 7.004 1.00 93.44 95 ALA A CA 1
ATOM 752 C C . ALA A 1 95 ? 1.568 -3.761 8.407 1.00 93.44 95 ALA A C 1
ATOM 754 O O . ALA A 1 95 ? 2.324 -3.514 9.345 1.00 93.44 95 ALA A O 1
ATOM 755 N N . MET A 1 96 ? 0.250 -3.896 8.581 1.00 93.38 96 MET A N 1
ATOM 756 C CA . MET A 1 96 ? -0.414 -3.738 9.882 1.00 93.38 96 MET A CA 1
ATOM 757 C C . MET A 1 96 ? 0.055 -4.780 10.901 1.00 93.38 96 MET A C 1
ATOM 759 O O . MET A 1 96 ? 0.310 -4.435 12.051 1.00 93.38 96 MET A O 1
ATOM 763 N N . GLN A 1 97 ? 0.247 -6.027 10.470 1.00 94.44 97 GLN A N 1
ATOM 764 C CA . GLN A 1 97 ? 0.729 -7.124 11.314 1.00 94.44 97 GLN A CA 1
ATOM 765 C C . GLN A 1 97 ? 2.202 -6.985 11.714 1.00 94.44 97 GLN A C 1
ATOM 767 O O . GLN A 1 97 ? 2.615 -7.491 12.756 1.00 94.44 97 GLN A O 1
ATOM 772 N N . LYS A 1 98 ? 3.013 -6.280 10.914 1.00 93.00 98 LYS A N 1
ATOM 773 C CA . LYS A 1 98 ? 4.377 -5.905 11.314 1.00 93.00 98 LYS A CA 1
ATOM 774 C C . LYS A 1 98 ? 4.372 -4.887 12.454 1.00 93.00 98 LYS A C 1
ATOM 776 O O . LYS A 1 98 ? 5.235 -4.978 13.320 1.00 93.00 98 LYS A O 1
ATOM 781 N N . LEU A 1 99 ? 3.420 -3.951 12.446 1.00 89.94 99 LEU A N 1
ATOM 782 C CA . LEU A 1 99 ? 3.259 -2.950 13.503 1.00 89.94 99 LEU A CA 1
ATOM 783 C C . LEU A 1 99 ? 2.646 -3.564 14.771 1.00 89.94 99 LEU A C 1
ATOM 785 O O . LEU A 1 99 ? 3.143 -3.345 15.870 1.00 89.94 99 LEU A O 1
ATOM 789 N N . ASN A 1 100 ? 1.595 -4.368 14.618 1.00 89.94 100 ASN A N 1
ATOM 790 C CA . ASN A 1 100 ? 0.938 -5.084 15.705 1.00 89.94 100 ASN A CA 1
ATOM 791 C C . ASN A 1 100 ? 0.596 -6.510 15.254 1.00 89.94 100 ASN A C 1
ATOM 793 O O . ASN A 1 100 ? -0.327 -6.708 14.467 1.00 89.94 100 ASN A O 1
ATOM 797 N N . LYS A 1 101 ? 1.316 -7.506 15.782 1.00 92.44 101 LYS A N 1
ATOM 798 C CA . LYS A 1 101 ? 1.166 -8.920 15.395 1.00 92.44 101 LYS A CA 1
ATOM 799 C C . LYS A 1 101 ? -0.209 -9.505 15.705 1.00 92.44 101 LYS A C 1
ATOM 801 O O . LYS A 1 101 ? -0.626 -10.423 15.006 1.00 92.44 101 LYS A O 1
ATOM 806 N N . ASP A 1 102 ? -0.893 -8.962 16.707 1.00 92.56 102 ASP A N 1
ATOM 807 C CA . ASP A 1 102 ? -2.218 -9.415 17.134 1.00 92.56 102 ASP A CA 1
ATOM 808 C C . ASP A 1 102 ? -3.343 -8.684 16.386 1.00 92.56 102 ASP A C 1
ATOM 810 O O . ASP A 1 102 ? -4.525 -8.964 16.586 1.00 92.56 102 ASP A O 1
ATOM 814 N N . TRP A 1 103 ? -2.997 -7.722 15.524 1.00 93.25 103 TRP A N 1
ATOM 815 C CA . TRP A 1 103 ? -3.982 -7.039 14.705 1.00 93.25 103 TRP A CA 1
ATOM 816 C C . TRP A 1 103 ? -4.505 -7.966 13.605 1.00 93.25 103 TRP A C 1
ATOM 818 O O . TRP A 1 103 ? -3.750 -8.583 12.847 1.00 93.25 103 TRP A O 1
ATOM 828 N N . GLU A 1 104 ? -5.825 -7.971 13.454 1.00 93.88 104 GLU A N 1
ATOM 829 C CA . GLU A 1 104 ? -6.509 -8.585 12.328 1.00 93.88 104 GLU A CA 1
ATOM 830 C C . GLU A 1 104 ? -7.461 -7.593 11.669 1.00 93.88 104 GLU A C 1
ATOM 832 O O . GLU A 1 104 ? -8.071 -6.737 12.317 1.00 93.88 104 GLU A O 1
ATOM 837 N N . LEU A 1 105 ? -7.627 -7.751 10.355 1.00 93.38 105 LEU A N 1
ATOM 838 C CA . LEU A 1 105 ? -8.640 -7.011 9.622 1.00 93.38 105 LEU A CA 1
ATOM 839 C C . LEU A 1 105 ? -10.027 -7.475 10.098 1.00 93.38 105 LEU A C 1
ATOM 841 O O . LEU A 1 105 ? -10.309 -8.675 10.020 1.00 93.38 105 LEU A O 1
ATOM 845 N N . PRO A 1 106 ? -10.920 -6.571 10.540 1.00 93.12 106 PRO A N 1
ATOM 846 C CA . PRO A 1 106 ? -12.245 -6.952 11.001 1.00 93.12 106 PRO A CA 1
ATOM 847 C C . PRO A 1 106 ? -12.991 -7.783 9.959 1.00 93.12 106 PRO A C 1
ATOM 849 O O . PRO A 1 106 ? -13.074 -7.410 8.790 1.00 93.12 106 PRO A O 1
ATOM 852 N N . ALA A 1 107 ? -13.621 -8.878 10.390 1.00 90.31 107 ALA A N 1
ATOM 853 C CA . ALA A 1 107 ? -14.336 -9.790 9.491 1.00 90.31 107 ALA A CA 1
ATOM 854 C C . ALA A 1 107 ? -15.442 -9.106 8.660 1.00 90.31 107 ALA A C 1
ATOM 856 O O . ALA A 1 107 ? -15.807 -9.58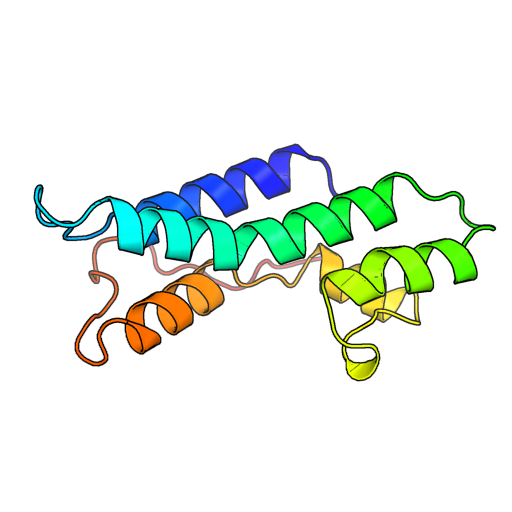9 7.591 1.00 90.31 107 ALA A O 1
ATOM 857 N N . LYS A 1 108 ? -15.971 -7.977 9.151 1.00 91.56 108 LYS A N 1
ATOM 858 C CA . LYS A 1 108 ? -17.013 -7.172 8.495 1.00 91.56 108 LYS A CA 1
ATOM 859 C C . LYS A 1 108 ? -16.471 -6.025 7.635 1.00 91.56 108 LYS A C 1
ATOM 861 O O . LYS A 1 108 ? -17.279 -5.275 7.099 1.00 91.56 108 LYS A O 1
ATOM 866 N N . PHE A 1 109 ? -15.149 -5.882 7.509 1.00 92.56 109 PHE A N 1
ATOM 867 C CA . PHE A 1 109 ? -14.523 -4.834 6.699 1.00 92.56 109 PHE A CA 1
ATOM 868 C C . PHE A 1 109 ? -15.037 -4.880 5.255 1.00 92.56 109 PHE A C 1
ATOM 870 O O . PHE A 1 109 ? -15.537 -3.894 4.724 1.00 92.56 109 PHE A O 1
ATOM 877 N N . PHE A 1 110 ? -15.028 -6.068 4.643 1.00 92.12 110 PHE A N 1
ATOM 878 C CA . PHE A 1 110 ? -15.674 -6.268 3.353 1.00 92.12 110 PHE A CA 1
ATOM 879 C C . PHE A 1 110 ? -17.102 -6.783 3.528 1.00 92.12 110 PHE A C 1
ATOM 881 O O . PHE A 1 110 ? -17.342 -7.775 4.213 1.00 92.12 110 PHE A O 1
ATOM 888 N N . LYS A 1 111 ? -18.052 -6.182 2.800 1.00 89.31 111 LYS A N 1
ATOM 889 C CA . LYS A 1 111 ? -19.439 -6.684 2.722 1.00 89.31 111 LYS A CA 1
ATOM 890 C C . LYS A 1 111 ? -19.524 -8.111 2.165 1.00 89.31 111 LYS A C 1
ATOM 892 O O . LYS A 1 111 ? -20.456 -8.843 2.483 1.00 89.31 111 LYS A O 1
ATOM 897 N N . LYS A 1 112 ? -18.580 -8.490 1.300 1.00 88.06 112 LYS A N 1
ATOM 898 C CA . LYS A 1 112 ? -18.407 -9.836 0.737 1.00 88.06 112 LYS A CA 1
ATOM 899 C C . LYS A 1 112 ? -16.921 -10.149 0.693 1.00 88.06 112 LYS A C 1
ATOM 901 O O . LYS A 1 112 ? -16.132 -9.247 0.434 1.00 88.06 112 LYS A O 1
ATOM 906 N N . LYS A 1 113 ? -16.542 -11.412 0.890 1.00 82.94 113 LYS A N 1
ATOM 907 C CA . LYS A 1 113 ? -15.138 -11.821 0.786 1.00 82.94 113 LYS A CA 1
ATOM 908 C C . LYS A 1 113 ? -14.601 -11.454 -0.610 1.00 82.94 113 LYS A C 1
ATOM 910 O O . LYS A 1 113 ? -15.205 -11.894 -1.592 1.00 82.94 113 LYS A O 1
ATOM 915 N N . PRO A 1 114 ? -13.524 -10.656 -0.714 1.00 81.25 114 PRO A N 1
ATOM 916 C CA . PRO A 1 114 ? -12.925 -10.349 -2.003 1.00 81.25 114 PRO A CA 1
ATOM 917 C C . PRO A 1 114 ? -12.395 -11.636 -2.643 1.00 81.25 114 PRO A C 1
ATOM 919 O O . PRO A 1 114 ? -11.924 -12.546 -1.956 1.00 81.25 114 PRO A O 1
ATOM 922 N N . VAL A 1 115 ? -12.516 -11.714 -3.964 1.00 79.69 115 VAL A N 1
ATOM 923 C CA . VAL A 1 115 ? -12.016 -12.819 -4.788 1.00 79.69 115 VAL A CA 1
ATOM 924 C C . VAL A 1 115 ? -10.975 -12.277 -5.764 1.00 79.69 115 VAL A C 1
ATOM 926 O O . VAL A 1 115 ? -11.042 -11.090 -6.098 1.00 79.69 115 VAL A O 1
ATOM 929 N N . PRO A 1 116 ? -10.032 -13.109 -6.238 1.00 74.19 116 PRO A N 1
ATOM 930 C CA . PRO A 1 116 ? -9.099 -12.698 -7.277 1.00 74.19 116 PRO A CA 1
ATOM 931 C C . PRO A 1 116 ? -9.841 -12.141 -8.496 1.00 74.19 116 PRO A C 1
ATOM 933 O O . PRO A 1 116 ? -10.862 -12.694 -8.915 1.00 74.19 116 PRO A O 1
ATOM 936 N N . GLY A 1 117 ? -9.328 -11.048 -9.064 1.00 67.25 117 GLY A N 1
ATOM 937 C CA . GLY A 1 117 ? -9.863 -10.488 -10.300 1.00 67.25 117 GLY A CA 1
ATOM 938 C C . GLY A 1 117 ? -9.763 -11.511 -11.431 1.00 67.25 117 GLY A C 1
ATOM 939 O O . GLY A 1 117 ? -8.679 -12.011 -11.727 1.00 67.25 117 GLY A O 1
ATOM 940 N N . LEU A 1 118 ? -10.893 -11.842 -12.058 1.00 62.88 118 LEU A N 1
ATOM 941 C CA . LEU A 1 118 ? -10.920 -12.713 -13.229 1.00 62.88 118 LEU A CA 1
ATOM 942 C C . LEU A 1 118 ? -10.582 -11.878 -14.465 1.00 62.88 118 LEU A C 1
ATOM 944 O O . LEU A 1 118 ? -11.437 -11.162 -14.985 1.00 62.88 118 LEU A O 1
ATOM 948 N N . TYR A 1 119 ? -9.339 -11.969 -14.928 1.00 55.38 119 TYR A N 1
ATOM 949 C CA . TYR A 1 119 ? -8.952 -11.437 -16.232 1.00 55.38 119 TYR A CA 1
ATOM 95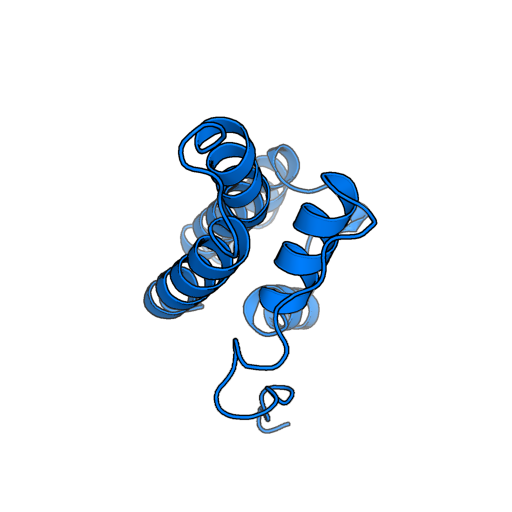0 C C . TYR A 1 119 ? -9.113 -12.528 -17.301 1.00 55.38 119 TYR A C 1
ATOM 952 O O . TYR A 1 119 ? -8.734 -13.677 -17.045 1.00 55.38 119 TYR A O 1
ATOM 960 N N . PRO A 1 120 ? -9.679 -12.213 -18.483 1.00 54.84 120 PRO A N 1
ATOM 961 C CA . PRO A 1 120 ? -9.669 -13.137 -19.611 1.00 54.84 120 PRO A CA 1
ATOM 962 C C . PRO A 1 120 ? -8.223 -13.528 -19.930 1.00 54.84 120 PRO A C 1
ATOM 964 O O . PRO A 1 120 ? -7.353 -12.657 -19.978 1.00 54.84 120 PRO A O 1
ATOM 967 N N . LYS A 1 121 ? -7.986 -14.832 -20.092 1.00 52.19 121 LYS A N 1
ATOM 968 C CA . LYS A 1 121 ? -6.706 -15.365 -20.567 1.00 52.19 121 LYS A CA 1
ATOM 969 C C . LYS A 1 121 ? -6.531 -15.104 -22.055 1.00 52.19 121 LYS A C 1
ATOM 971 O O . LYS A 1 121 ? -7.556 -15.183 -22.770 1.00 52.19 121 LYS A O 1
#

Radius of gyration: 16.05 Å; chains: 1; bounding box: 37×25×46 Å

Foldseek 3Di:
DDPPVVLVVLLVLLLCLLCPPDDPVDVPVSVVLSCLLRVLLVQLVVLVVPDDPPCVVVSLVSSCVRDPNVLDDDDPVSVVCSRQVDPSVVSSQVSVCVVPVPDDDPPPPDVDPDDRDDDDD

Organism: NCBI:txid2082293

InterPro domains:
  IPR036188 FAD/NAD(P)-binding domain superfamily [G3DSA:3.50.50.60] (1-74)

Secondary structure (DSSP, 8-state):
---HHHHHHHHHHHHHHHTTT--TT-HHHHHHHHHHHHHHHHHHHHHHHHS-TT-HHHHHHHHTTTS-TTTS--SHHHHHHHHH---HHHHHHHHHHHH-TT----TTSSSS---------

Sequence (121 aa):
MLPRGCQAIEDSVALEIALTNLSPTEPEERLQLFENVRRTRASVMQIFNNAGQDQAQKIQKDAAQFIPAETMPKTPENFFKYNFECDVVQDSKLAMQKLNKDWELPAKFFKKKPVPGLYPK